Protein AF-A0A353P8J3-F1 (afdb_monomer_lite)

Foldseek 3Di:
DPPDDFKDKDFADPPDDDDDDADPDPFGALLRVVVVVVVVVDGDGMDIGGPPDRNTPVPPVSNVVSVVVVVVVVVVD

pLDDT: mean 95.69, std 5.36, range [59.12, 98.62]

Radius of gyration: 13.08 Å; chains: 1; bounding box: 36×21×32 Å

Structure (mmCIF, N/CA/C/O backbone):
data_AF-A0A353P8J3-F1
#
_entry.id   AF-A0A353P8J3-F1
#
loop_
_atom_site.group_PDB
_atom_site.id
_atom_site.type_symbol
_atom_site.label_atom_id
_atom_site.label_alt_id
_atom_site.label_comp_id
_atom_site.label_asym_id
_atom_site.label_entity_id
_atom_site.label_seq_id
_atom_site.pdbx_PDB_ins_code
_atom_site.Cartn_x
_atom_site.Cartn_y
_atom_site.Cartn_z
_atom_site.occupancy
_atom_site.B_iso_or_equiv
_atom_site.auth_seq_id
_atom_site.auth_comp_id
_atom_site.auth_asym_id
_atom_site.auth_atom_id
_atom_site.pdbx_PDB_model_num
ATOM 1 N N . LYS A 1 1 ? 18.975 3.462 1.233 1.00 59.12 1 LYS A N 1
ATOM 2 C CA . LYS A 1 1 ? 20.380 3.900 1.470 1.00 59.12 1 LYS A CA 1
ATOM 3 C C . LYS A 1 1 ? 20.734 3.480 2.883 1.00 59.12 1 LYS A C 1
ATOM 5 O O . LYS A 1 1 ? 19.917 3.739 3.758 1.00 59.12 1 LYS A O 1
ATOM 10 N N . ALA A 1 2 ? 21.877 2.827 3.091 1.00 78.06 2 ALA A N 1
ATOM 11 C CA . ALA A 1 2 ? 22.281 2.381 4.423 1.00 78.06 2 ALA A CA 1
ATOM 12 C C . ALA A 1 2 ? 22.206 3.542 5.433 1.00 78.06 2 ALA A C 1
ATOM 14 O O . ALA A 1 2 ? 22.624 4.657 5.122 1.00 78.06 2 ALA A O 1
ATOM 15 N N . GLY A 1 3 ? 21.596 3.289 6.592 1.00 83.25 3 GLY A N 1
ATOM 16 C CA . GLY A 1 3 ? 21.463 4.261 7.682 1.00 83.25 3 GLY A CA 1
ATOM 17 C C . GLY A 1 3 ? 20.363 5.322 7.532 1.00 83.25 3 GLY A C 1
ATOM 18 O O . GLY A 1 3 ? 20.206 6.142 8.433 1.00 83.25 3 GLY A O 1
ATOM 19 N N . ARG A 1 4 ? 19.575 5.337 6.445 1.00 92.25 4 ARG A N 1
ATOM 20 C CA . ARG A 1 4 ? 18.444 6.274 6.303 1.00 92.25 4 ARG A CA 1
ATOM 21 C C . ARG A 1 4 ? 17.159 5.653 6.853 1.00 92.25 4 ARG A C 1
ATOM 23 O O . ARG A 1 4 ? 16.811 4.550 6.456 1.00 92.25 4 ARG A O 1
ATOM 30 N N . ARG A 1 5 ? 16.411 6.403 7.670 1.00 94.56 5 ARG A N 1
ATOM 31 C CA . ARG A 1 5 ? 15.015 6.068 7.998 1.00 94.56 5 ARG A CA 1
ATOM 32 C C . ARG A 1 5 ? 14.177 6.130 6.724 1.00 94.56 5 ARG A C 1
ATOM 34 O O . ARG A 1 5 ? 14.068 7.197 6.118 1.00 94.56 5 ARG A O 1
ATOM 41 N N . ASP A 1 6 ? 13.633 4.998 6.311 1.00 96.31 6 ASP A N 1
ATOM 42 C CA . ASP A 1 6 ? 12.899 4.852 5.056 1.00 96.31 6 ASP A CA 1
ATOM 43 C C . ASP A 1 6 ? 11.490 4.283 5.230 1.00 96.31 6 ASP A C 1
ATOM 45 O O . ASP A 1 6 ? 10.778 4.179 4.234 1.00 96.31 6 ASP A O 1
ATOM 49 N N . LEU A 1 7 ? 11.073 4.004 6.466 1.00 96.31 7 LEU A N 1
ATOM 50 C CA . LEU A 1 7 ? 9.730 3.571 6.831 1.00 96.31 7 LEU A CA 1
ATOM 51 C C . LEU A 1 7 ? 9.040 4.609 7.716 1.00 96.31 7 LEU A C 1
ATOM 53 O O . LEU A 1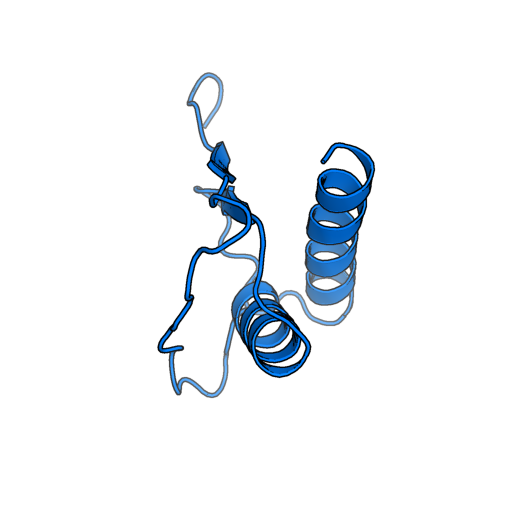 7 ? 9.644 5.169 8.632 1.00 96.31 7 LEU A O 1
ATOM 57 N N . VAL A 1 8 ? 7.761 4.838 7.437 1.00 97.62 8 VAL A N 1
ATOM 58 C CA . VAL A 1 8 ? 6.867 5.699 8.212 1.00 97.62 8 VAL A CA 1
ATOM 59 C C . VAL A 1 8 ? 5.562 4.951 8.454 1.00 97.62 8 VAL A C 1
ATOM 61 O O . VAL A 1 8 ? 5.006 4.347 7.536 1.00 97.62 8 VAL A O 1
ATOM 64 N N . LEU A 1 9 ? 5.074 5.021 9.689 1.00 97.69 9 LEU A N 1
ATOM 65 C CA . LEU A 1 9 ? 3.765 4.530 10.091 1.00 97.69 9 LEU A CA 1
ATOM 66 C C . LEU A 1 9 ? 2.943 5.710 10.607 1.00 97.69 9 LEU A C 1
ATOM 68 O O . LEU A 1 9 ? 3.375 6.408 11.523 1.00 97.69 9 LEU A O 1
ATOM 72 N N . PHE A 1 10 ? 1.765 5.914 10.027 1.00 97.12 10 PHE A N 1
ATOM 73 C CA . PHE A 1 10 ? 0.718 6.730 10.631 1.00 97.12 10 PHE A CA 1
ATOM 74 C C . PHE A 1 10 ? -0.328 5.805 11.226 1.00 97.12 10 PHE A C 1
ATOM 76 O O . PHE A 1 10 ? -0.811 4.916 10.528 1.00 97.12 10 PHE A O 1
ATOM 83 N N . GLU A 1 11 ? -0.698 6.039 12.477 1.00 96.81 11 GLU A N 1
ATOM 84 C CA . GLU A 1 11 ? -1.866 5.421 13.090 1.00 96.81 11 GLU A CA 1
ATOM 85 C C . GLU A 1 11 ? -3.002 6.442 13.139 1.00 96.81 11 GLU A C 1
ATOM 87 O O . GLU A 1 11 ? -2.795 7.628 13.408 1.00 96.81 11 GLU A O 1
ATOM 92 N N . PHE A 1 12 ? -4.207 5.985 12.833 1.00 95.75 12 PHE A N 1
ATOM 93 C CA . PHE A 1 12 ? -5.415 6.786 12.851 1.00 95.75 12 PHE A CA 1
ATOM 94 C C . PHE A 1 12 ? -6.258 6.413 14.068 1.00 95.75 12 PHE A C 1
ATOM 96 O O . PHE A 1 12 ? -6.404 5.237 14.408 1.00 95.75 12 PHE A O 1
ATOM 103 N N . GLY A 1 13 ? -6.856 7.428 14.694 1.00 93.44 13 GLY A N 1
ATOM 104 C CA . GLY A 1 13 ? -7.784 7.223 15.802 1.00 93.44 13 GLY A CA 1
ATOM 105 C C . GLY A 1 13 ? -8.989 6.373 15.396 1.00 93.44 13 GLY A C 1
ATOM 106 O O . GLY A 1 13 ? -9.364 6.308 14.226 1.00 93.44 13 GLY A O 1
ATOM 107 N N . GLU A 1 14 ? -9.635 5.748 16.377 1.00 89.56 14 GLU A N 1
ATOM 108 C CA . GLU A 1 14 ? -10.665 4.726 16.131 1.00 89.56 14 GLU A CA 1
ATOM 109 C C . GLU A 1 14 ? -11.861 5.232 15.317 1.00 89.56 14 GLU A C 1
ATOM 111 O O . GLU A 1 14 ? -12.465 4.486 14.552 1.00 89.56 14 GLU A O 1
ATOM 116 N N . GLN A 1 15 ? -12.182 6.516 15.473 1.00 91.81 15 GLN A N 1
ATOM 117 C CA . GLN A 1 15 ? -13.307 7.182 14.817 1.00 91.81 15 GLN A CA 1
ATOM 118 C C . GLN A 1 15 ? -12.883 7.981 13.575 1.00 91.81 15 GLN A C 1
ATOM 120 O O . GLN A 1 15 ? -13.673 8.758 13.033 1.00 91.81 15 GLN A O 1
ATOM 125 N N . ALA A 1 16 ? -11.637 7.827 13.115 1.00 94.44 16 ALA A N 1
ATOM 126 C CA . ALA A 1 16 ? -11.137 8.569 11.969 1.00 94.44 16 ALA A CA 1
ATOM 127 C C . ALA A 1 16 ? -11.929 8.227 10.698 1.00 94.44 16 ALA A C 1
ATOM 129 O O . ALA A 1 16 ? -12.179 7.064 10.367 1.00 94.44 16 ALA A O 1
ATOM 130 N N . THR A 1 17 ? -12.300 9.267 9.955 1.00 94.88 17 THR A N 1
ATOM 131 C CA . THR A 1 17 ? -12.817 9.118 8.593 1.00 94.88 17 THR A CA 1
ATOM 132 C C . THR A 1 17 ? -11.659 9.256 7.621 1.00 94.88 17 THR A C 1
ATOM 134 O O . THR A 1 17 ? -10.868 10.192 7.714 1.00 94.88 17 THR A O 1
ATOM 137 N N . THR A 1 18 ? -11.553 8.316 6.690 1.00 95.06 18 THR A N 1
ATOM 138 C CA . THR A 1 18 ? -10.455 8.235 5.730 1.00 95.06 18 THR A CA 1
ATOM 139 C C . THR A 1 18 ? -10.997 8.324 4.311 1.00 95.06 18 THR A C 1
ATOM 141 O O . THR A 1 18 ? -12.017 7.730 3.967 1.00 95.06 18 THR A O 1
ATOM 144 N N . ALA A 1 19 ? -10.298 9.081 3.475 1.00 95.94 19 ALA A N 1
ATOM 145 C CA . ALA A 1 19 ? -10.542 9.170 2.046 1.00 95.94 19 ALA A CA 1
ATOM 146 C C . ALA A 1 19 ? -9.189 9.258 1.339 1.00 95.94 19 ALA A C 1
ATOM 148 O O . ALA A 1 19 ? -8.238 9.823 1.880 1.00 95.94 19 ALA A O 1
ATOM 149 N N . ALA A 1 20 ? -9.091 8.696 0.138 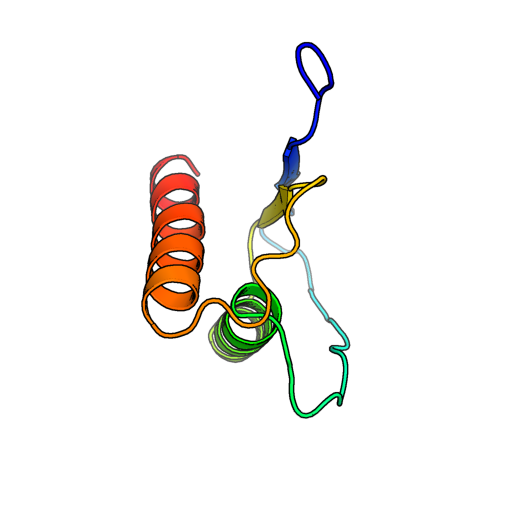1.00 96.75 20 ALA A N 1
ATOM 150 C CA . ALA A 1 20 ? -7.875 8.760 -0.656 1.00 96.75 20 ALA A CA 1
ATOM 151 C C . ALA A 1 20 ? -8.203 8.811 -2.145 1.00 96.75 20 ALA A C 1
ATOM 153 O O . ALA A 1 20 ? -9.168 8.205 -2.614 1.00 96.75 20 ALA A O 1
ATOM 154 N N . VAL A 1 21 ? -7.346 9.501 -2.890 1.00 98.06 21 VAL A N 1
ATOM 155 C CA . VAL A 1 21 ? -7.301 9.435 -4.348 1.00 98.06 21 VAL A CA 1
ATOM 156 C C . VAL A 1 21 ? -6.071 8.644 -4.763 1.00 98.06 21 VAL A C 1
ATOM 158 O O . VAL A 1 21 ? -5.020 8.710 -4.129 1.00 98.06 21 VAL A O 1
ATOM 161 N N . PHE A 1 22 ? -6.205 7.876 -5.836 1.00 98.25 22 PHE A N 1
ATOM 162 C CA . PHE A 1 22 ? -5.146 7.013 -6.342 1.00 98.25 22 PHE A CA 1
ATOM 163 C C . PHE A 1 22 ? -4.816 7.400 -7.778 1.00 98.25 22 PHE A C 1
ATOM 165 O O . PHE A 1 22 ? -5.685 7.870 -8.514 1.00 98.25 22 PHE A O 1
ATOM 172 N N . THR A 1 23 ? -3.575 7.152 -8.200 1.00 97.81 23 THR A N 1
ATOM 173 C CA . THR A 1 23 ? -3.197 7.334 -9.605 1.00 97.81 23 THR A CA 1
ATOM 174 C C . THR A 1 23 ? -4.094 6.505 -10.535 1.00 97.81 23 THR A C 1
ATOM 176 O O . THR A 1 23 ? -4.535 5.404 -10.187 1.00 97.81 23 THR A O 1
ATOM 179 N N . ARG A 1 24 ? -4.359 7.054 -11.726 1.00 96.69 24 ARG A N 1
ATOM 180 C 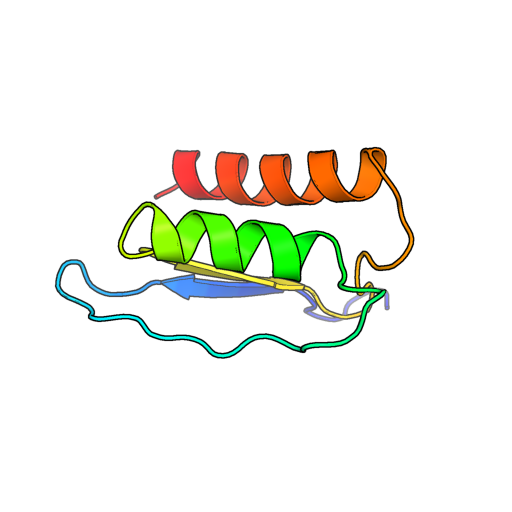CA . ARG A 1 24 ? -5.100 6.406 -12.822 1.00 96.69 24 ARG A CA 1
ATOM 181 C C . ARG A 1 24 ? -4.178 5.735 -13.845 1.00 96.69 24 ARG A C 1
ATOM 183 O O . ARG A 1 24 ? -4.657 5.267 -14.871 1.00 96.69 24 ARG A O 1
ATOM 190 N N . ASN A 1 25 ? -2.867 5.723 -13.597 1.00 96.88 25 ASN A N 1
ATOM 191 C CA . ASN A 1 25 ? -1.899 5.090 -14.489 1.00 96.88 25 ASN A CA 1
ATOM 192 C C . ASN A 1 25 ? -2.215 3.590 -14.642 1.00 96.88 25 ASN A C 1
ATOM 194 O O . ASN A 1 25 ? -2.485 2.917 -13.650 1.00 96.88 25 ASN A O 1
ATOM 198 N N . ALA A 1 26 ? -2.157 3.063 -15.866 1.00 93.81 26 ALA A N 1
ATOM 199 C CA . ALA A 1 26 ? -2.346 1.636 -16.136 1.00 93.81 26 ALA A CA 1
ATOM 200 C C . ALA A 1 26 ? -1.314 0.754 -15.400 1.00 93.81 26 ALA A C 1
ATOM 202 O O . ALA A 1 26 ? -1.640 -0.339 -14.948 1.00 93.81 26 ALA A O 1
ATOM 203 N N . PHE A 1 27 ? -0.098 1.263 -15.194 1.00 94.25 27 PHE A N 1
ATOM 204 C CA . PHE A 1 27 ? 0.987 0.629 -14.445 1.00 94.25 27 PHE A CA 1
ATOM 205 C C . PHE A 1 27 ? 0.969 1.043 -12.966 1.00 94.25 27 PHE A C 1
ATOM 207 O O . PHE A 1 27 ? 1.953 1.546 -12.421 1.00 94.25 27 PHE A O 1
ATOM 214 N N . CYS A 1 28 ? -0.176 0.869 -12.300 1.00 97.12 28 CYS A N 1
ATOM 215 C CA . CYS A 1 28 ? -0.267 1.080 -10.855 1.00 97.12 28 CYS A CA 1
ATOM 216 C C . CYS A 1 28 ? 0.685 0.136 -10.108 1.00 97.12 28 CYS A C 1
ATOM 218 O O . CYS A 1 28 ? 0.707 -1.068 -10.359 1.00 97.12 28 CYS A O 1
ATOM 220 N N . ALA A 1 29 ? 1.417 0.674 -9.132 1.00 98.38 29 ALA A N 1
ATOM 221 C CA . ALA A 1 29 ? 2.195 -0.142 -8.211 1.00 98.38 29 ALA A CA 1
ATOM 222 C C . ALA A 1 29 ? 1.277 -1.067 -7.392 1.00 98.38 29 ALA A C 1
ATOM 224 O O . ALA A 1 29 ? 0.148 -0.689 -7.058 1.00 98.38 29 ALA A O 1
ATOM 225 N N . ALA A 1 30 ? 1.778 -2.241 -7.006 1.00 98.50 30 ALA A N 1
ATOM 226 C CA . ALA A 1 30 ? 1.056 -3.182 -6.150 1.00 98.50 30 ALA A CA 1
ATOM 227 C C . ALA A 1 30 ? 0.415 -2.531 -4.896 1.00 98.50 30 ALA A C 1
ATOM 229 O O . ALA A 1 30 ? -0.777 -2.763 -4.658 1.00 98.50 30 ALA A O 1
ATOM 230 N N . PRO A 1 31 ? 1.112 -1.661 -4.127 1.00 98.38 31 PRO A N 1
ATOM 231 C CA . PRO A 1 31 ? 0.513 -1.013 -2.957 1.00 98.38 31 PRO A CA 1
ATOM 232 C C . PRO A 1 31 ? -0.647 -0.068 -3.296 1.00 98.38 31 PRO A C 1
ATOM 234 O O . PRO A 1 31 ? -1.560 0.069 -2.488 1.00 98.38 31 PRO A O 1
ATOM 237 N N . VAL A 1 32 ? -0.677 0.546 -4.487 1.00 98.44 32 VAL A N 1
ATOM 238 C CA . VAL A 1 32 ? -1.791 1.420 -4.905 1.00 98.44 32 VAL A CA 1
ATOM 239 C C . VAL A 1 32 ? -3.072 0.608 -5.080 1.00 98.44 32 VAL A C 1
ATOM 241 O O . VAL A 1 32 ? -4.142 1.019 -4.630 1.00 98.44 32 VAL A O 1
ATOM 244 N N . ILE A 1 33 ? -2.965 -0.557 -5.722 1.00 98.00 33 ILE A N 1
ATOM 245 C CA . ILE A 1 33 ? -4.103 -1.453 -5.949 1.00 98.00 33 ILE A CA 1
ATOM 246 C C . ILE A 1 33 ? -4.617 -1.988 -4.607 1.00 98.00 33 ILE A C 1
ATOM 248 O O . ILE A 1 33 ? -5.825 -1.981 -4.362 1.00 98.00 33 ILE A O 1
ATOM 252 N N . LEU A 1 34 ? -3.707 -2.410 -3.724 1.00 98.38 34 LEU A N 1
ATOM 253 C CA . LEU A 1 34 ? -4.056 -2.937 -2.406 1.00 98.38 34 LEU A CA 1
ATOM 254 C C . LEU A 1 34 ? -4.706 -1.877 -1.507 1.00 98.38 34 LEU A C 1
ATOM 256 O O . LEU A 1 34 ? -5.763 -2.134 -0.937 1.00 98.38 34 LEU A O 1
ATOM 260 N N . ALA A 1 35 ? -4.123 -0.678 -1.422 1.00 98.31 35 ALA A N 1
ATOM 261 C CA . ALA A 1 35 ? -4.655 0.409 -0.603 1.00 98.31 35 ALA A CA 1
ATOM 262 C C . ALA A 1 35 ? -6.076 0.803 -1.030 1.00 98.31 35 ALA A C 1
ATOM 264 O O . ALA A 1 35 ? -6.939 1.010 -0.178 1.00 98.31 35 ALA A O 1
ATOM 265 N N . ARG A 1 36 ? -6.353 0.825 -2.342 1.00 98.12 36 ARG A N 1
ATOM 266 C CA . ARG A 1 36 ? -7.705 1.053 -2.870 1.00 98.12 36 ARG A CA 1
ATOM 267 C C . ARG A 1 36 ? -8.689 -0.022 -2.405 1.00 98.12 36 ARG A C 1
ATOM 269 O O . ARG A 1 36 ? -9.778 0.322 -1.960 1.00 98.12 36 ARG A O 1
ATOM 276 N N . ARG A 1 37 ? -8.301 -1.303 -2.476 1.00 98.06 37 ARG A N 1
ATOM 277 C CA . ARG A 1 37 ? -9.135 -2.428 -2.011 1.00 98.06 37 ARG A CA 1
ATOM 278 C C . ARG A 1 37 ? -9.409 -2.348 -0.509 1.00 98.06 37 ARG A C 1
ATOM 280 O O . ARG A 1 37 ? -10.553 -2.506 -0.104 1.00 98.06 37 ARG A O 1
ATOM 287 N N . HIS A 1 38 ? -8.393 -2.065 0.307 1.00 97.56 38 HIS A N 1
ATOM 288 C CA . HIS A 1 38 ? -8.568 -1.923 1.756 1.00 97.56 38 HIS A CA 1
ATOM 289 C C . HIS A 1 38 ? -9.499 -0.764 2.111 1.00 97.56 38 HIS A C 1
ATOM 291 O O . HIS A 1 38 ? -10.411 -0.961 2.905 1.00 97.56 38 HIS A O 1
ATOM 297 N N . LEU A 1 39 ? -9.323 0.404 1.481 1.00 97.06 39 LEU A N 1
ATOM 298 C CA . LEU A 1 39 ? -10.182 1.566 1.719 1.00 97.06 39 LEU A CA 1
ATOM 299 C C . LEU A 1 39 ? -11.647 1.309 1.324 1.00 97.06 39 LEU A C 1
ATOM 301 O O . LEU A 1 39 ? -12.554 1.823 1.968 1.00 97.06 39 LEU A O 1
ATOM 305 N N . GLN A 1 40 ? -11.886 0.517 0.272 1.00 97.12 40 GLN A N 1
ATOM 306 C CA . GLN A 1 40 ? -13.236 0.106 -0.133 1.00 97.12 40 GLN A CA 1
ATOM 307 C C . GLN A 1 40 ? -13.856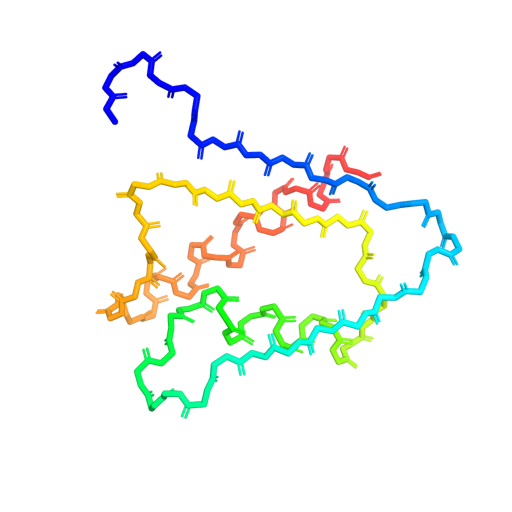 -0.927 0.817 1.00 97.12 40 GLN A C 1
ATOM 309 O O . GLN A 1 40 ? -15.076 -0.977 0.934 1.00 97.12 40 GLN A O 1
ATOM 314 N N . ALA A 1 41 ? -13.035 -1.752 1.469 1.00 96.12 41 ALA A N 1
ATOM 315 C CA . ALA A 1 41 ? -13.503 -2.807 2.362 1.00 96.12 41 ALA A CA 1
ATOM 316 C C . ALA A 1 41 ? -13.817 -2.294 3.777 1.00 96.12 41 ALA A C 1
ATOM 318 O O . ALA A 1 41 ? -14.792 -2.731 4.381 1.00 96.12 41 ALA A O 1
ATOM 319 N N . ALA A 1 42 ? -12.997 -1.390 4.318 1.00 92.75 42 ALA A N 1
ATOM 320 C CA . ALA A 1 42 ? -13.157 -0.857 5.668 1.00 92.75 42 ALA A CA 1
ATOM 321 C C . ALA A 1 42 ? -12.421 0.480 5.840 1.00 92.75 42 ALA A C 1
ATOM 323 O O . ALA A 1 42 ? -11.580 0.858 5.027 1.00 92.75 42 ALA A O 1
ATOM 324 N N . ARG A 1 43 ? -12.693 1.178 6.949 1.00 93.81 43 ARG A N 1
ATOM 325 C CA . ARG A 1 43 ? -11.923 2.361 7.363 1.00 93.81 43 ARG A CA 1
ATOM 326 C C . ARG A 1 43 ? -10.540 1.909 7.860 1.00 93.81 43 ARG A C 1
ATOM 328 O O . ARG A 1 43 ? -10.486 1.219 8.878 1.00 93.81 43 ARG A O 1
ATOM 335 N N . PRO A 1 44 ? -9.424 2.263 7.193 1.00 94.81 44 PRO A N 1
ATOM 336 C CA . PRO A 1 44 ? -8.099 1.876 7.659 1.00 94.81 44 PRO A CA 1
ATOM 337 C C . PRO A 1 44 ? -7.767 2.533 9.002 1.00 94.81 44 PRO A C 1
ATOM 339 O O . PRO A 1 44 ? -8.091 3.699 9.217 1.00 94.81 44 PRO A O 1
ATOM 342 N N . ARG A 1 45 ? -7.073 1.792 9.872 1.00 95.00 45 ARG A N 1
ATOM 343 C CA . ARG A 1 45 ? -6.541 2.271 11.162 1.00 95.00 45 ARG A CA 1
ATOM 344 C C . ARG A 1 45 ? -5.091 2.742 11.085 1.00 95.00 45 ARG A C 1
ATOM 346 O O . ARG A 1 45 ? -4.608 3.357 12.024 1.00 95.00 45 ARG A O 1
ATOM 353 N N . ALA A 1 46 ? -4.400 2.472 9.981 1.00 96.81 46 ALA A N 1
ATOM 354 C CA . ALA A 1 46 ? -3.020 2.887 9.795 1.00 96.81 46 ALA A CA 1
ATOM 355 C C . ALA A 1 46 ? -2.639 3.026 8.317 1.00 96.81 46 ALA A C 1
ATOM 357 O O . ALA A 1 46 ? -3.284 2.460 7.430 1.00 96.81 46 ALA A O 1
ATOM 358 N N . LEU A 1 47 ? -1.553 3.756 8.066 1.00 97.56 47 LEU A N 1
ATOM 359 C CA . LEU A 1 47 ? -0.897 3.899 6.772 1.00 97.56 47 LEU A CA 1
ATOM 360 C C . LEU A 1 47 ? 0.598 3.604 6.924 1.00 97.56 47 LEU A C 1
ATOM 362 O O . LEU A 1 47 ? 1.321 4.336 7.599 1.00 97.56 47 LEU A O 1
ATOM 366 N N . LEU A 1 48 ? 1.052 2.540 6.260 1.00 98.12 48 LEU A N 1
ATOM 367 C CA . LEU A 1 48 ? 2.455 2.143 6.185 1.00 98.12 48 LEU A CA 1
ATOM 368 C C . LEU A 1 48 ? 3.065 2.636 4.874 1.00 98.12 48 LEU A C 1
ATOM 370 O O . LEU A 1 48 ? 2.546 2.345 3.797 1.00 98.12 48 LEU A O 1
ATOM 374 N N . ILE A 1 49 ? 4.177 3.358 4.966 1.00 97.88 49 ILE A N 1
ATOM 375 C CA . ILE A 1 49 ? 4.853 3.963 3.820 1.00 97.88 49 ILE A CA 1
ATOM 376 C C . ILE A 1 49 ? 6.325 3.591 3.874 1.00 97.88 49 ILE A C 1
ATOM 378 O O . ILE A 1 49 ? 6.981 3.805 4.892 1.00 97.88 49 ILE A O 1
ATOM 382 N N . ASN A 1 50 ? 6.859 3.091 2.764 1.00 96.75 50 ASN A N 1
ATOM 383 C CA . ASN A 1 50 ? 8.294 2.940 2.575 1.00 96.75 50 ASN A CA 1
ATOM 384 C C . ASN A 1 50 ? 8.810 3.915 1.506 1.00 96.75 50 ASN A C 1
ATOM 386 O O . ASN A 1 50 ? 8.071 4.375 0.635 1.00 96.75 50 ASN A O 1
ATOM 390 N N . THR A 1 51 ? 10.104 4.213 1.546 1.00 95.81 51 THR A N 1
ATOM 391 C CA . THR A 1 51 ? 10.794 5.036 0.548 1.00 95.81 51 THR A CA 1
ATOM 392 C C . THR A 1 51 ? 11.999 4.289 -0.021 1.00 95.81 51 THR A C 1
ATOM 394 O O . THR A 1 51 ? 12.532 3.373 0.595 1.00 95.81 51 THR A O 1
ATOM 397 N N . GLY A 1 52 ? 12.424 4.640 -1.237 1.00 95.00 52 GLY A N 1
ATOM 398 C CA . GLY A 1 52 ? 13.552 3.986 -1.918 1.00 95.00 52 GLY A CA 1
ATOM 399 C C . GLY A 1 52 ? 13.194 2.734 -2.727 1.00 95.00 52 GLY A C 1
ATOM 400 O O . GLY A 1 52 ? 14.001 2.314 -3.548 1.00 95.00 52 GLY A O 1
ATOM 401 N N . ASN A 1 53 ? 11.985 2.189 -2.570 1.00 96.50 53 ASN A N 1
ATOM 402 C CA . ASN A 1 53 ? 11.435 1.147 -3.436 1.00 96.50 53 ASN A CA 1
ATOM 403 C C . ASN A 1 53 ? 9.934 1.391 -3.645 1.00 96.50 53 ASN A C 1
ATOM 405 O O . ASN A 1 53 ? 9.176 1.397 -2.682 1.00 96.50 53 ASN A O 1
ATOM 409 N N . ALA A 1 54 ? 9.505 1.598 -4.889 1.00 97.56 54 ALA A N 1
ATOM 410 C CA . ALA A 1 54 ? 8.105 1.880 -5.207 1.00 97.56 54 ALA A CA 1
ATOM 411 C C . ALA A 1 54 ? 7.206 0.629 -5.239 1.00 97.56 54 ALA A C 1
ATOM 413 O O . ALA A 1 54 ? 5.984 0.765 -5.242 1.00 97.56 54 ALA A O 1
ATOM 414 N N . ASN A 1 55 ? 7.793 -0.572 -5.316 1.00 98.25 55 ASN A N 1
ATOM 415 C CA . ASN A 1 55 ? 7.085 -1.831 -5.558 1.00 98.25 55 ASN A CA 1
ATOM 416 C C . ASN A 1 55 ? 6.136 -1.755 -6.781 1.00 98.25 55 ASN A C 1
ATOM 418 O O . ASN A 1 55 ? 4.951 -2.094 -6.718 1.00 98.25 55 ASN A O 1
ATOM 422 N N . ALA A 1 56 ? 6.662 -1.235 -7.895 1.00 98.06 56 ALA A N 1
ATOM 423 C CA . ALA A 1 56 ? 5.952 -1.053 -9.159 1.00 98.06 56 ALA A CA 1
ATOM 424 C C . ALA A 1 56 ? 6.534 -1.971 -10.242 1.00 98.06 56 ALA A C 1
ATOM 426 O O . ALA A 1 56 ? 7.750 -2.120 -10.325 1.00 98.06 56 ALA A O 1
ATOM 427 N N . GLY A 1 57 ? 5.677 -2.578 -11.072 1.00 97.19 57 GLY A N 1
ATOM 428 C CA . GLY A 1 57 ? 6.117 -3.495 -12.135 1.00 97.19 57 GLY A CA 1
ATOM 429 C C . GLY A 1 57 ? 6.694 -4.827 -11.630 1.00 97.19 57 GLY A C 1
ATOM 430 O O . GLY A 1 57 ? 7.396 -5.510 -12.363 1.00 97.19 57 GLY A O 1
ATOM 431 N N . THR A 1 58 ? 6.409 -5.195 -10.382 1.00 97.75 58 THR A N 1
ATOM 432 C CA . THR A 1 58 ? 6.976 -6.353 -9.664 1.00 97.75 58 THR A CA 1
ATOM 433 C C . THR A 1 58 ? 6.110 -7.619 -9.731 1.00 97.75 58 THR A C 1
ATOM 435 O O . THR A 1 58 ? 6.471 -8.650 -9.163 1.00 97.75 58 THR A O 1
ATOM 438 N N . GLY A 1 59 ? 4.964 -7.561 -10.418 1.00 96.44 59 GLY A N 1
ATOM 439 C CA . GLY A 1 59 ? 4.067 -8.701 -10.624 1.00 96.44 59 GLY A CA 1
ATOM 440 C C . GLY A 1 59 ? 3.474 -9.277 -9.331 1.00 96.44 59 GLY A C 1
ATOM 441 O O . GLY A 1 59 ? 3.275 -8.574 -8.339 1.00 96.44 59 GLY A O 1
ATOM 442 N N . SER A 1 60 ? 3.192 -10.582 -9.348 1.00 97.75 60 SER A N 1
ATOM 443 C CA . SER A 1 60 ? 2.539 -11.304 -8.246 1.00 97.75 60 SER A CA 1
ATOM 444 C C . SER A 1 60 ? 3.343 -11.288 -6.943 1.00 97.75 60 SER A C 1
ATOM 446 O O . SER A 1 60 ? 2.751 -11.221 -5.863 1.00 97.75 60 SER A O 1
ATOM 448 N N . THR A 1 61 ? 4.676 -11.296 -7.025 1.00 98.38 61 THR A N 1
ATOM 449 C CA . THR A 1 61 ? 5.558 -11.182 -5.855 1.00 98.38 61 THR A CA 1
ATOM 450 C C . THR A 1 61 ? 5.346 -9.849 -5.148 1.00 98.38 61 THR A C 1
ATOM 452 O O . THR A 1 61 ? 5.072 -9.834 -3.951 1.00 98.38 61 THR A O 1
ATOM 455 N N . GLY A 1 62 ? 5.350 -8.738 -5.891 1.00 98.44 62 GLY A N 1
ATOM 456 C CA . GLY A 1 62 ? 5.114 -7.414 -5.31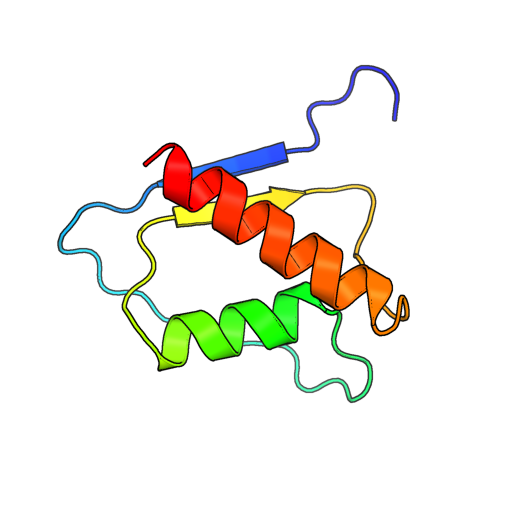7 1.00 98.44 62 GLY A CA 1
ATOM 457 C C . GLY A 1 62 ? 3.739 -7.261 -4.673 1.00 98.44 62 GLY A C 1
ATOM 458 O O . GLY A 1 62 ? 3.607 -6.614 -3.631 1.00 98.44 62 GLY A O 1
ATOM 459 N N . GLU A 1 63 ? 2.713 -7.887 -5.251 1.00 98.38 63 GLU A N 1
ATOM 460 C CA . GLU A 1 63 ? 1.389 -7.952 -4.630 1.00 98.38 63 GLU A CA 1
ATOM 461 C C . GLU A 1 63 ? 1.375 -8.752 -3.325 1.00 98.38 63 GLU A C 1
ATOM 463 O O . GLU A 1 63 ? 0.738 -8.339 -2.353 1.00 98.38 63 GLU A O 1
ATOM 468 N N . SER A 1 64 ? 2.045 -9.906 -3.308 1.00 98.62 64 SER A N 1
ATOM 469 C CA . SER A 1 64 ? 2.176 -10.741 -2.114 1.00 98.62 64 SER A CA 1
ATOM 470 C C . SER A 1 64 ? 2.904 -9.993 -1.002 1.00 98.62 64 SER A C 1
ATOM 472 O O . SER A 1 64 ? 2.421 -9.948 0.128 1.00 98.62 64 SER A O 1
ATOM 474 N N . ASP A 1 65 ? 4.009 -9.327 -1.331 1.00 98.62 65 ASP A N 1
ATOM 475 C CA . ASP A 1 65 ? 4.798 -8.564 -0.368 1.00 98.62 65 ASP A CA 1
ATOM 476 C C . ASP A 1 65 ? 4.001 -7.396 0.218 1.00 98.62 65 ASP A C 1
ATOM 478 O O . ASP A 1 65 ? 3.977 -7.226 1.436 1.00 98.62 65 ASP A O 1
ATOM 482 N N . ALA A 1 66 ? 3.251 -6.656 -0.608 1.00 98.56 66 ALA A N 1
ATOM 483 C CA . ALA A 1 66 ? 2.367 -5.596 -0.120 1.00 98.56 66 ALA A CA 1
ATOM 484 C C . ALA A 1 66 ? 1.308 -6.135 0.863 1.00 98.56 66 ALA A C 1
ATOM 486 O O . ALA A 1 66 ? 1.087 -5.543 1.921 1.00 98.56 66 ALA A O 1
ATOM 487 N N . ARG A 1 67 ? 0.686 -7.285 0.550 1.00 98.44 67 ARG A N 1
ATOM 488 C CA . ARG A 1 67 ? -0.279 -7.947 1.447 1.00 98.44 67 ARG A CA 1
ATOM 489 C C . ARG A 1 67 ? 0.370 -8.383 2.756 1.00 98.44 67 ARG A C 1
ATOM 491 O O . ARG A 1 67 ? -0.202 -8.144 3.815 1.00 98.44 67 ARG A O 1
ATOM 498 N N . ARG A 1 68 ? 1.561 -8.982 2.692 1.00 98.62 68 ARG A N 1
ATOM 499 C CA . ARG A 1 68 ? 2.317 -9.418 3.871 1.00 98.62 68 ARG A CA 1
ATOM 500 C C . ARG A 1 68 ? 2.661 -8.245 4.779 1.00 98.62 68 ARG A C 1
ATOM 502 O O . ARG A 1 68 ? 2.419 -8.347 5.971 1.00 98.62 68 ARG A O 1
ATOM 509 N N . CYS A 1 69 ? 3.134 -7.123 4.234 1.00 98.31 69 CYS A N 1
ATOM 510 C CA . CYS A 1 69 ? 3.409 -5.924 5.027 1.00 98.31 69 CYS A CA 1
ATOM 511 C C . CYS A 1 69 ? 2.164 -5.433 5.782 1.00 98.31 69 CYS A C 1
ATOM 513 O O . CYS 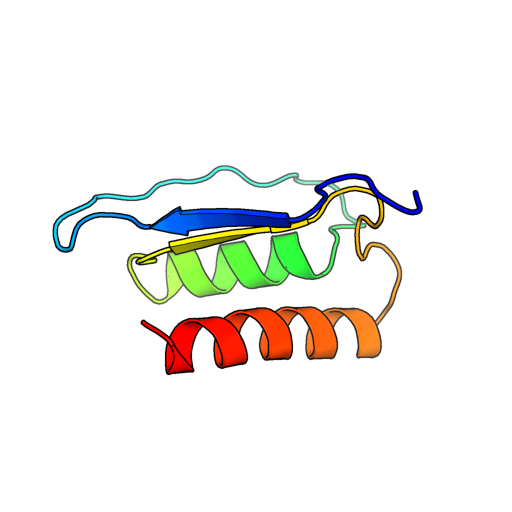A 1 69 ? 2.237 -5.190 6.985 1.00 98.31 69 CYS A O 1
ATOM 515 N N . CYS A 1 70 ? 1.014 -5.327 5.104 1.00 98.06 70 CYS A N 1
ATOM 516 C CA . CYS A 1 70 ? -0.235 -4.924 5.753 1.00 98.06 70 CYS A CA 1
ATOM 517 C C . CYS A 1 70 ? -0.704 -5.937 6.805 1.00 98.06 70 CYS A C 1
ATOM 519 O O . CYS A 1 70 ? -1.135 -5.524 7.876 1.00 98.06 70 CYS A O 1
ATOM 521 N N . ALA A 1 71 ? -0.607 -7.239 6.524 1.00 97.94 71 ALA A N 1
ATOM 522 C CA . ALA A 1 71 ? -0.995 -8.286 7.466 1.00 97.94 71 ALA A CA 1
ATOM 523 C C . ALA A 1 71 ? -0.094 -8.300 8.711 1.00 97.94 71 ALA A C 1
ATOM 525 O O . ALA A 1 71 ? -0.593 -8.393 9.827 1.00 97.94 71 ALA A O 1
ATOM 526 N N . SER A 1 72 ? 1.222 -8.151 8.533 1.00 98.00 72 SER A N 1
ATOM 527 C CA . SER A 1 72 ? 2.171 -8.048 9.643 1.00 98.00 72 SER A CA 1
ATOM 528 C C . SER A 1 72 ? 1.897 -6.826 10.511 1.00 98.00 72 SER A C 1
ATOM 530 O O . SER A 1 72 ? 1.923 -6.948 11.727 1.00 98.00 72 SER A O 1
ATOM 532 N N . LEU A 1 73 ? 1.598 -5.669 9.912 1.00 97.44 73 LEU A N 1
ATOM 533 C CA . LEU A 1 73 ? 1.215 -4.485 10.680 1.00 97.44 73 LEU A CA 1
ATOM 534 C C . LEU A 1 73 ? -0.114 -4.690 11.417 1.00 97.44 73 LEU A C 1
ATOM 536 O O . LEU A 1 73 ? -0.215 -4.337 12.582 1.00 97.44 73 LEU A O 1
ATOM 540 N N . ALA A 1 74 ? -1.113 -5.282 10.762 1.00 95.94 74 ALA A N 1
ATOM 541 C CA . ALA A 1 74 ? -2.415 -5.538 11.373 1.00 95.94 74 ALA A CA 1
ATOM 542 C C . ALA A 1 74 ? -2.345 -6.502 12.569 1.00 95.94 74 ALA A C 1
ATOM 544 O O . ALA A 1 74 ? -3.203 -6.440 13.431 1.00 95.94 74 ALA A O 1
ATOM 545 N N . ALA A 1 75 ? -1.340 -7.380 12.633 1.00 97.12 75 ALA A N 1
ATOM 546 C CA . ALA A 1 75 ? -1.117 -8.251 13.788 1.00 97.12 75 ALA A CA 1
ATOM 547 C C . ALA A 1 75 ? -0.447 -7.539 14.983 1.00 97.12 75 ALA A C 1
ATOM 549 O O . ALA A 1 75 ? -0.335 -8.133 16.053 1.00 97.12 75 ALA A O 1
ATOM 550 N N . LEU A 1 76 ? 0.048 -6.311 14.790 1.00 94.25 76 LEU A N 1
ATOM 551 C CA . LEU A 1 76 ? 0.741 -5.507 15.804 1.00 94.25 76 LEU A CA 1
ATOM 552 C C . LEU A 1 76 ? -0.108 -4.340 16.337 1.00 94.25 76 LEU A C 1
ATOM 554 O O . LEU A 1 76 ? 0.333 -3.673 17.273 1.00 94.25 76 LEU A O 1
ATOM 558 N N . LEU A 1 77 ? -1.265 -4.078 15.722 1.00 87.12 77 LEU A N 1
ATOM 559 C CA . LEU A 1 77 ? -2.236 -3.044 16.096 1.00 87.12 77 LEU A CA 1
ATOM 560 C C . LEU A 1 77 ? -3.476 -3.700 16.707 1.00 87.12 77 LEU A C 1
ATOM 562 O O . LEU A 1 77 ? -4.039 -3.105 17.648 1.00 87.12 77 LEU A O 1
#

Secondary structure (DSSP, 8-state):
-TT---EEEEE--TT----------SS--HHHHHHHHHHHHS--SEEEEESS----S-HHHHHHHHHHHHHHHHTT-

Sequence (77 aa):
KAGRRDLVLFEFGEQATTAAVFTRNAFCAAPVILARRHLQAARPRALLINTGNANAGTGSTGESDARRCCASLAALL